Protein AF-A0A833WNZ6-F1 (afdb_monomer)

Organism: Phytophthora infestans (NCBI:txid4787)

Nearest PDB structures (foldseek):
  5zc3-assembly1_B  TM=7.694E-01  e=2.679E-01  Phytophthora capsici
  5zc3-assembly1_A  TM=7.653E-01  e=4.051E-01  Phytophthora capsici

Sequence (76 aa):
MMKLGHIQSTLASSNLDNLMNQIKLFNSKNSEIKVSLVGTLATKYGDEAVAMALAAAQKSAPSKSIADQFRELRNE

Radius of gyration: 12.28 Å; Cα contacts (8 Å, |Δi|>4): 56; chains: 1; bounding box: 29×21×29 Å

pLDDT: mean 90.71, std 7.6, range [48.91, 96.44]

Solvent-accessible surface area (backbone atoms only — not comparable to full-atom values): 4470 Å² total; per-residue (Å²): 130,86,80,78,71,56,68,71,65,38,66,35,66,75,47,38,53,52,50,52,52,51,42,51,56,48,35,72,74,28,88,90,62,73,74,52,72,61,58,57,48,23,77,73,62,35,61,68,54,44,54,54,49,36,55,52,49,29,76,67,36,94,41,70,69,56,21,49,52,32,51,50,57,74,71,110

Foldseek 3Di:
DPPDDDPLVCLPPVNVVVLVVVQVVVCVVDVPDHDDSQRVVCVPQNNVRLLVSLVVCLVVPPDPVSNVVSVVSNVD

Structure (mmCIF, N/CA/C/O backbone):
data_AF-A0A833WNZ6-F1
#
_entry.id   AF-A0A833WNZ6-F1
#
loop_
_atom_site.group_PDB
_atom_site.id
_atom_site.type_symbol
_atom_site.label_atom_id
_atom_site.label_alt_id
_atom_site.label_comp_id
_atom_site.label_asym_id
_atom_site.label_entity_id
_atom_site.label_seq_id
_atom_site.pdbx_PDB_ins_code
_atom_site.Cartn_x
_atom_site.Cartn_y
_atom_site.Cartn_z
_atom_site.occupancy
_atom_site.B_iso_or_equiv
_atom_site.auth_seq_id
_atom_site.auth_comp_id
_atom_site.auth_asym_id
_atom_site.auth_atom_id
_atom_site.pdbx_PDB_model_num
ATOM 1 N N . MET A 1 1 ? -14.934 13.908 -0.395 1.00 48.91 1 MET A N 1
ATOM 2 C CA . MET A 1 1 ? -14.334 12.636 -0.860 1.00 48.91 1 MET A CA 1
ATOM 3 C C . MET A 1 1 ? -13.472 12.915 -2.074 1.00 48.91 1 MET A C 1
ATOM 5 O O . MET A 1 1 ? -13.952 13.568 -2.996 1.00 48.91 1 MET A O 1
ATOM 9 N N . MET A 1 2 ? -12.218 12.457 -2.073 1.00 59.91 2 MET A N 1
ATOM 10 C CA . MET A 1 2 ? -11.378 12.481 -3.272 1.00 59.91 2 MET A CA 1
ATOM 11 C C . MET A 1 2 ? -12.054 11.623 -4.346 1.00 59.91 2 MET A C 1
ATOM 13 O O . MET A 1 2 ? -12.320 10.442 -4.125 1.00 59.91 2 MET A O 1
ATOM 17 N N . LYS A 1 3 ? -12.379 12.214 -5.499 1.00 69.31 3 LYS A N 1
ATOM 18 C CA . LYS A 1 3 ? -12.790 11.429 -6.663 1.00 69.31 3 LYS A CA 1
ATOM 19 C C . LYS A 1 3 ? -11.545 10.719 -7.170 1.00 69.31 3 LYS A C 1
ATOM 21 O O . LYS A 1 3 ? -10.730 11.311 -7.867 1.00 69.31 3 LYS A O 1
ATOM 26 N N . LEU A 1 4 ? -11.377 9.468 -6.758 1.00 76.81 4 LEU A N 1
ATOM 27 C CA . LEU A 1 4 ? -10.344 8.603 -7.308 1.00 76.81 4 LEU A CA 1
ATOM 28 C C . LEU A 1 4 ? -10.551 8.527 -8.837 1.00 76.81 4 LEU A C 1
ATOM 30 O O . LEU A 1 4 ? -11.683 8.362 -9.298 1.00 76.81 4 LEU A O 1
ATOM 34 N N . GLY A 1 5 ? -9.489 8.750 -9.606 1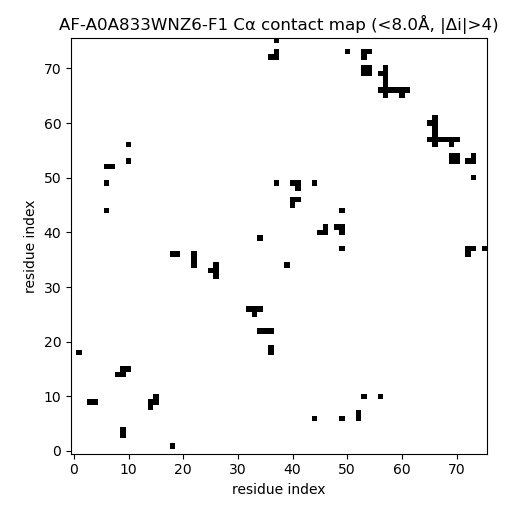.00 83.12 5 GLY A N 1
ATOM 35 C CA . GLY A 1 5 ? -9.535 8.846 -11.068 1.00 83.12 5 GLY A CA 1
ATOM 36 C C . GLY A 1 5 ? -9.248 7.505 -11.736 1.00 83.12 5 GLY A C 1
ATOM 37 O O . GLY A 1 5 ? -9.781 6.479 -11.326 1.00 83.12 5 GLY A O 1
ATOM 38 N N . HIS A 1 6 ? -8.382 7.509 -12.749 1.00 90.12 6 HIS A N 1
ATOM 39 C CA . HIS A 1 6 ? -7.758 6.284 -13.248 1.00 90.12 6 HIS A CA 1
ATOM 40 C C . HIS A 1 6 ? -6.749 5.745 -12.227 1.00 90.12 6 HIS A C 1
ATOM 42 O O . HIS A 1 6 ? -6.154 6.507 -11.452 1.00 90.12 6 HIS A O 1
ATOM 48 N N . ILE A 1 7 ? -6.532 4.430 -12.237 1.00 89.94 7 ILE A N 1
ATOM 49 C CA . ILE A 1 7 ? -5.644 3.773 -11.275 1.00 89.94 7 ILE A CA 1
ATOM 50 C C . ILE A 1 7 ? -4.200 4.280 -11.385 1.00 89.94 7 ILE A C 1
ATOM 52 O O . ILE A 1 7 ? -3.592 4.571 -10.362 1.00 89.94 7 ILE A O 1
ATOM 56 N N . GLN A 1 8 ? -3.681 4.525 -12.594 1.00 88.00 8 GLN A N 1
ATOM 57 C CA . GLN A 1 8 ? -2.328 5.065 -12.784 1.00 88.00 8 GLN A CA 1
ATOM 58 C C . GLN A 1 8 ? -2.173 6.458 -12.163 1.00 88.00 8 GLN A C 1
ATOM 60 O O . GLN A 1 8 ? -1.198 6.724 -11.468 1.00 88.00 8 GLN A O 1
ATOM 65 N N . SER A 1 9 ? -3.157 7.339 -12.365 1.00 87.56 9 SER A N 1
ATOM 66 C CA . SER A 1 9 ? -3.156 8.673 -11.755 1.00 87.56 9 SER A CA 1
ATOM 67 C C . SER A 1 9 ? -3.267 8.594 -10.235 1.00 87.56 9 SER A C 1
ATOM 69 O O . SER A 1 9 ? -2.671 9.406 -9.538 1.00 87.56 9 SER A O 1
ATOM 71 N N . THR A 1 10 ? -4.016 7.619 -9.719 1.00 89.44 10 THR A N 1
ATOM 72 C CA . THR A 1 10 ? -4.175 7.399 -8.275 1.00 89.44 10 THR A CA 1
ATOM 73 C C . THR A 1 10 ? -2.883 6.894 -7.634 1.00 89.44 10 THR A C 1
ATOM 75 O O . THR A 1 10 ? -2.551 7.325 -6.537 1.00 89.44 10 THR A O 1
ATOM 78 N N . LEU A 1 11 ? -2.143 6.025 -8.329 1.00 88.81 11 LEU A N 1
ATOM 79 C CA . LEU A 1 11 ? -0.859 5.484 -7.875 1.00 88.81 11 LEU A CA 1
ATOM 80 C C . LEU A 1 11 ? 0.327 6.438 -8.087 1.00 88.81 11 LEU A C 1
ATOM 82 O O . LEU A 1 11 ? 1.440 6.116 -7.675 1.00 88.81 11 LEU A O 1
ATOM 86 N N . ALA A 1 12 ? 0.122 7.608 -8.699 1.00 87.44 12 ALA A N 1
ATOM 87 C CA . ALA A 1 12 ? 1.130 8.663 -8.682 1.00 87.44 12 ALA A CA 1
ATOM 88 C C . ALA A 1 12 ? 1.428 9.060 -7.226 1.00 87.44 12 ALA A C 1
ATOM 90 O O . ALA A 1 12 ? 0.492 9.245 -6.446 1.00 87.44 12 ALA A O 1
ATOM 91 N N . SER A 1 13 ? 2.709 9.207 -6.868 1.00 78.75 13 SER A N 1
ATOM 92 C CA . SER A 1 13 ? 3.161 9.356 -5.472 1.00 78.75 13 SER A CA 1
ATOM 93 C C . SER A 1 13 ? 2.371 10.403 -4.682 1.00 78.75 13 SER A C 1
ATOM 95 O O . SER A 1 13 ? 1.850 10.100 -3.616 1.00 78.75 13 SER A O 1
ATOM 97 N N . SER A 1 14 ? 2.165 11.594 -5.247 1.00 84.25 14 SER A N 1
ATOM 98 C CA . SER A 1 14 ? 1.422 12.677 -4.589 1.00 84.25 14 SER A CA 1
ATOM 99 C C . SER A 1 14 ? -0.049 12.345 -4.299 1.00 84.25 14 SER A C 1
ATOM 101 O O . SER A 1 14 ? -0.587 12.755 -3.269 1.00 84.25 14 SER A O 1
ATOM 103 N N . ASN A 1 15 ? -0.715 11.594 -5.178 1.00 88.62 15 ASN A N 1
ATOM 104 C CA . ASN A 1 15 ? -2.101 11.169 -4.975 1.00 88.62 15 ASN A CA 1
ATOM 105 C C . ASN A 1 15 ? -2.193 9.995 -4.000 1.00 88.62 15 ASN A C 1
ATOM 107 O O . ASN A 1 15 ? -3.118 9.954 -3.184 1.00 88.62 15 ASN A O 1
ATOM 111 N N . LEU A 1 16 ? -1.226 9.080 -4.061 1.00 88.44 16 LEU A N 1
ATOM 112 C CA . LEU A 1 16 ? -1.116 7.951 -3.149 1.00 88.44 16 LEU A CA 1
ATOM 113 C C . LEU A 1 16 ? -0.886 8.428 -1.708 1.00 88.44 16 LEU A C 1
ATOM 115 O O . LEU A 1 16 ? -1.608 8.002 -0.808 1.00 88.44 16 LEU A O 1
ATOM 119 N N . ASP A 1 17 ? 0.028 9.380 -1.504 1.00 89.38 17 ASP A N 1
ATOM 120 C CA . ASP A 1 17 ? 0.315 9.988 -0.199 1.00 89.38 17 ASP A CA 1
ATOM 121 C C . ASP A 1 17 ? -0.918 10.691 0.381 1.00 89.38 17 ASP A C 1
ATOM 123 O O . ASP A 1 17 ? -1.255 10.541 1.560 1.00 89.38 17 ASP A O 1
ATOM 127 N N . ASN A 1 18 ? -1.646 11.434 -0.457 1.00 91.81 18 ASN A N 1
ATOM 128 C CA . ASN A 1 18 ? -2.885 12.085 -0.043 1.00 91.81 18 ASN A CA 1
ATOM 129 C C . ASN A 1 18 ? -3.956 11.061 0.374 1.00 91.81 18 ASN A C 1
ATOM 131 O O . ASN A 1 18 ? -4.626 11.245 1.393 1.00 91.81 18 ASN A O 1
ATOM 135 N N . LEU A 1 19 ? -4.102 9.966 -0.377 1.00 91.69 19 LEU A N 1
ATOM 136 C CA . LEU A 1 19 ? -5.039 8.896 -0.041 1.00 91.69 19 LEU A CA 1
ATOM 137 C C . LEU A 1 19 ? -4.644 8.191 1.265 1.00 91.69 19 LEU A C 1
ATOM 139 O O . LEU A 1 19 ? -5.501 7.995 2.126 1.00 91.69 19 LEU A O 1
ATOM 143 N N . MET A 1 20 ? -3.356 7.891 1.465 1.00 91.94 20 MET A N 1
ATOM 144 C CA . MET A 1 20 ? -2.848 7.337 2.725 1.00 91.94 20 MET A CA 1
ATOM 145 C C . MET A 1 20 ? -3.170 8.246 3.913 1.00 91.94 20 MET A C 1
ATOM 147 O O . MET A 1 20 ? -3.626 7.769 4.952 1.00 91.94 20 MET A O 1
ATOM 151 N N . ASN A 1 21 ? -2.980 9.558 3.772 1.00 93.75 21 ASN A N 1
ATOM 152 C CA . ASN A 1 21 ? -3.290 10.515 4.833 1.00 93.75 21 ASN A CA 1
ATOM 153 C C . ASN A 1 21 ? -4.793 10.574 5.140 1.00 93.75 21 ASN A C 1
ATOM 155 O O . ASN A 1 21 ? -5.176 10.641 6.309 1.00 93.75 21 ASN A O 1
ATOM 159 N N . GLN A 1 22 ? -5.653 10.487 4.122 1.00 92.50 22 GLN A N 1
ATOM 160 C CA . GLN A 1 22 ? -7.103 10.411 4.328 1.00 92.50 22 GLN A CA 1
ATOM 161 C C . GLN A 1 22 ? -7.519 9.122 5.036 1.00 92.50 22 GLN A C 1
ATOM 163 O O . GLN A 1 22 ? -8.340 9.181 5.948 1.00 92.50 22 GLN A O 1
ATOM 168 N N . ILE A 1 23 ? -6.928 7.981 4.678 1.00 93.94 23 ILE A N 1
ATOM 169 C CA . ILE A 1 23 ? -7.182 6.698 5.347 1.00 93.94 23 ILE A CA 1
ATOM 170 C C . ILE A 1 23 ? -6.722 6.746 6.804 1.00 93.94 23 ILE A C 1
ATOM 172 O O . ILE A 1 23 ? -7.474 6.353 7.693 1.00 93.94 23 ILE A O 1
ATOM 176 N N . LYS A 1 24 ? -5.536 7.302 7.082 1.00 94.19 24 LYS A N 1
ATOM 177 C CA . LYS A 1 24 ? -5.053 7.513 8.457 1.00 94.19 24 LYS A CA 1
ATOM 17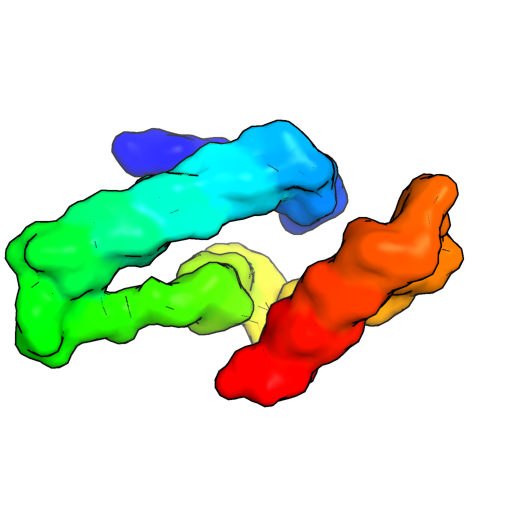8 C C . LYS A 1 24 ? -6.020 8.375 9.268 1.00 94.19 24 LYS A C 1
ATOM 180 O O . LYS A 1 24 ? -6.343 8.019 10.397 1.00 94.19 24 LYS A O 1
ATOM 185 N N . LEU A 1 25 ? -6.509 9.475 8.691 1.00 94.88 25 LEU A N 1
ATOM 186 C CA . LEU A 1 25 ? -7.477 10.360 9.343 1.00 94.88 25 LEU A CA 1
ATOM 187 C C . LEU A 1 25 ? -8.843 9.692 9.548 1.00 94.88 25 LEU A C 1
ATOM 189 O O . LEU A 1 25 ? -9.499 9.928 10.559 1.00 94.88 25 LEU A O 1
ATOM 193 N N . PHE A 1 26 ? -9.294 8.879 8.595 1.00 93.75 26 PHE A N 1
ATOM 194 C CA . PHE A 1 26 ? -10.531 8.120 8.727 1.00 93.75 26 PHE A CA 1
ATOM 195 C C . PHE A 1 26 ? -10.406 7.082 9.848 1.00 93.75 26 PHE A C 1
ATOM 197 O O . PHE A 1 26 ? -11.228 7.072 10.760 1.00 93.75 26 PHE A O 1
ATOM 204 N N . ASN A 1 27 ? -9.342 6.279 9.839 1.00 94.88 27 ASN A N 1
ATOM 205 C CA . ASN A 1 27 ? -9.096 5.238 10.837 1.00 94.88 27 ASN A CA 1
ATOM 206 C C . ASN A 1 27 ? -8.823 5.808 12.238 1.00 94.88 27 ASN A C 1
ATOM 208 O O . ASN A 1 27 ? -9.114 5.145 13.228 1.00 94.88 27 ASN A O 1
ATOM 212 N N . SER A 1 28 ? -8.267 7.020 12.359 1.00 95.44 28 SER A N 1
ATOM 213 C CA . SER A 1 28 ? -8.078 7.660 13.670 1.00 95.44 28 SER A CA 1
ATOM 214 C C . SER A 1 28 ? -9.390 8.153 14.279 1.00 95.44 28 SER A C 1
ATOM 216 O O . SER A 1 28 ? -9.515 8.204 15.499 1.00 95.44 28 SER A O 1
ATOM 218 N N . LYS A 1 29 ? -10.371 8.496 13.438 1.00 95.31 29 LYS A N 1
ATOM 219 C CA . LYS A 1 29 ? -11.714 8.918 13.858 1.00 95.31 29 LYS A CA 1
ATOM 220 C C . LYS A 1 29 ? -12.682 7.752 14.058 1.00 95.31 29 LYS A C 1
ATOM 222 O O . LYS A 1 29 ? -13.700 7.940 14.711 1.00 95.31 29 LYS A O 1
ATOM 227 N N . ASN A 1 30 ? 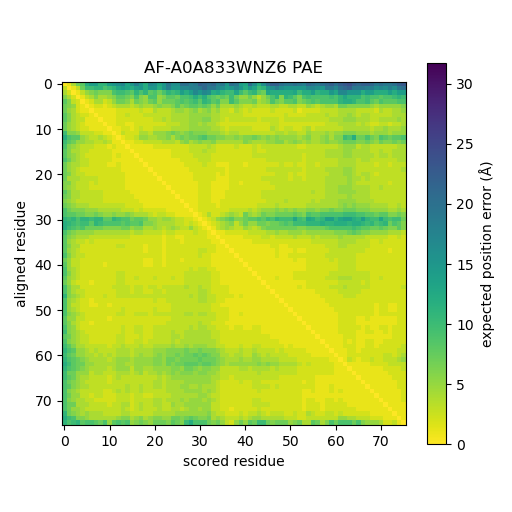-12.377 6.579 13.503 1.00 91.00 30 ASN A N 1
ATOM 228 C CA . ASN A 1 30 ? -13.230 5.395 13.548 1.00 91.00 30 ASN A CA 1
ATOM 229 C C . ASN A 1 30 ? -12.446 4.216 14.134 1.00 91.00 30 ASN A C 1
ATOM 231 O O . ASN A 1 30 ? -11.658 3.568 13.447 1.00 91.00 30 ASN A O 1
ATOM 235 N N . SER A 1 31 ? -12.655 3.932 15.420 1.00 86.19 31 SER A N 1
ATOM 236 C CA . SER A 1 31 ? -11.980 2.824 16.108 1.00 86.19 31 SER A CA 1
ATOM 237 C C . SER A 1 31 ? -12.566 1.452 15.771 1.00 86.19 31 SER A C 1
ATOM 239 O O . SER A 1 31 ? -11.833 0.468 15.814 1.00 86.19 31 SER A O 1
ATOM 241 N N . GLU A 1 32 ? -13.857 1.387 15.436 1.00 91.00 32 GLU A N 1
ATOM 242 C CA . GLU A 1 32 ? -14.582 0.135 15.165 1.00 91.00 32 GLU A CA 1
ATOM 243 C C . GLU A 1 32 ? -14.396 -0.365 13.729 1.00 91.00 32 GLU A C 1
ATOM 245 O O . GLU A 1 32 ? -14.284 -1.566 13.500 1.00 91.00 32 GLU A O 1
ATOM 250 N N . ILE A 1 33 ? -14.333 0.553 12.759 1.00 88.38 33 ILE A N 1
ATOM 251 C CA . ILE A 1 33 ? -14.201 0.226 11.337 1.00 88.38 33 ILE A CA 1
ATOM 252 C C . ILE A 1 33 ? -12.960 0.918 10.791 1.00 88.38 33 ILE A C 1
ATOM 254 O O . ILE A 1 33 ? -12.909 2.144 10.692 1.00 88.38 33 ILE A O 1
ATOM 258 N N . LYS A 1 34 ? -11.974 0.110 10.400 1.00 91.94 34 LYS A N 1
ATOM 259 C CA . LYS A 1 34 ? -10.755 0.571 9.736 1.00 91.94 34 LYS A CA 1
ATOM 260 C C . LYS A 1 34 ? -10.726 0.089 8.296 1.00 91.94 34 LYS A C 1
ATOM 262 O O . LYS A 1 34 ? -11.154 -1.023 8.001 1.00 91.94 34 LYS A O 1
ATOM 267 N N . VAL A 1 35 ? -10.183 0.921 7.417 1.00 94.19 35 VAL A N 1
ATOM 268 C CA . VAL A 1 35 ? -9.959 0.591 6.007 1.00 94.19 35 VAL A CA 1
ATOM 269 C C . VAL A 1 35 ? -8.465 0.567 5.698 1.00 94.19 35 VAL A C 1
ATOM 271 O O . VAL A 1 35 ? -7.693 1.344 6.264 1.00 94.19 35 VAL A O 1
ATOM 274 N N . SER A 1 36 ? -8.064 -0.327 4.801 1.00 94.62 36 SER A N 1
ATOM 275 C CA . SER A 1 36 ? -6.716 -0.401 4.235 1.00 94.62 36 SER A CA 1
ATOM 276 C C . SER A 1 36 ? -6.607 0.411 2.950 1.00 94.62 36 SER A C 1
ATOM 278 O O . SER A 1 36 ? -7.617 0.741 2.311 1.00 94.62 36 SER A O 1
ATOM 280 N N . LEU A 1 37 ? -5.375 0.715 2.537 1.00 93.81 37 LEU A N 1
ATOM 281 C CA . LEU A 1 37 ? -5.139 1.359 1.247 1.00 93.81 37 LEU A CA 1
ATOM 282 C C . LEU A 1 37 ? -5.502 0.415 0.104 1.00 93.81 37 LEU A C 1
ATOM 284 O O . LEU A 1 37 ? -6.277 0.803 -0.773 1.00 93.81 37 LEU A O 1
ATOM 288 N N . VAL A 1 38 ? -5.019 -0.829 0.151 1.00 95.25 38 VAL A N 1
ATOM 289 C CA . VAL A 1 38 ? -5.344 -1.843 -0.859 1.00 95.25 38 VAL A CA 1
ATOM 290 C C . VAL A 1 38 ? -6.841 -2.116 -0.908 1.00 95.25 38 VAL A C 1
ATOM 292 O O . VAL A 1 38 ? -7.412 -2.064 -1.992 1.00 95.25 38 VAL A O 1
ATOM 295 N N . GLY A 1 39 ? -7.508 -2.296 0.236 1.00 95.25 39 GLY A N 1
ATOM 296 C CA . GLY A 1 39 ? -8.954 -2.546 0.275 1.00 95.25 39 GLY A CA 1
ATOM 297 C C . GLY A 1 39 ? -9.773 -1.387 -0.300 1.00 95.25 39 GLY A C 1
ATOM 298 O O . GLY A 1 39 ? -10.738 -1.597 -1.039 1.00 95.25 39 GLY A O 1
ATOM 299 N N . THR A 1 40 ? -9.349 -0.145 -0.044 1.00 94.62 40 THR A N 1
ATOM 300 C CA . THR A 1 40 ? -9.977 1.051 -0.629 1.00 94.62 40 THR A CA 1
ATOM 301 C C . THR A 1 40 ? -9.817 1.082 -2.152 1.00 94.62 40 THR A C 1
ATOM 303 O O . THR A 1 40 ? -10.768 1.392 -2.873 1.00 94.62 40 THR A O 1
ATOM 306 N N . LEU A 1 41 ? -8.626 0.752 -2.661 1.00 94.69 41 LEU A N 1
ATOM 307 C CA . LEU A 1 41 ? -8.359 0.694 -4.099 1.00 94.69 41 LEU A CA 1
ATOM 308 C C . LEU A 1 41 ? -9.114 -0.467 -4.763 1.00 94.69 41 LEU A C 1
ATOM 310 O O . LEU A 1 41 ? -9.719 -0.264 -5.815 1.00 94.69 41 LEU A O 1
ATOM 314 N N . ALA A 1 42 ? -9.137 -1.64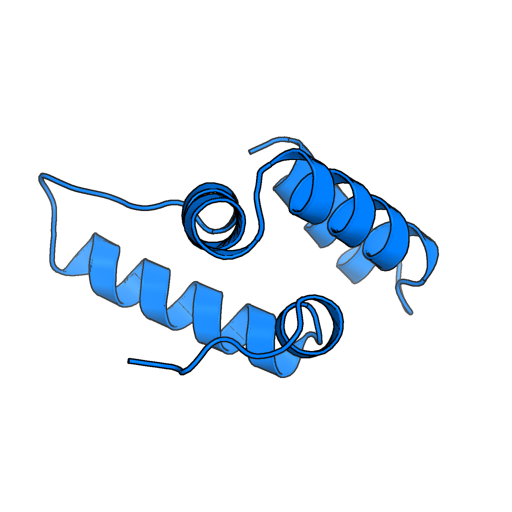4 -4.138 1.00 96.06 42 ALA A N 1
ATOM 315 C CA . ALA A 1 42 ? -9.813 -2.840 -4.633 1.00 96.06 42 ALA A CA 1
ATOM 316 C C . ALA A 1 42 ? -11.328 -2.640 -4.729 1.00 96.06 42 ALA A C 1
ATOM 318 O O . ALA A 1 42 ? -11.929 -2.981 -5.743 1.00 96.06 42 ALA A O 1
ATOM 319 N N . THR A 1 43 ? -11.933 -1.962 -3.749 1.00 94.81 43 THR A N 1
ATOM 320 C CA . THR A 1 43 ? -13.362 -1.598 -3.783 1.00 94.81 43 THR A CA 1
ATOM 321 C C . THR A 1 43 ? -13.723 -0.788 -5.032 1.00 94.81 43 THR A C 1
ATOM 323 O O . THR A 1 43 ? -14.838 -0.878 -5.540 1.00 94.81 43 THR A O 1
ATOM 326 N N . LYS A 1 44 ? -12.789 0.022 -5.543 1.00 93.69 44 LYS A N 1
ATOM 327 C CA . LYS A 1 44 ? -13.025 0.877 -6.707 1.00 93.69 44 LYS A CA 1
ATOM 328 C C . LYS A 1 44 ? -12.616 0.236 -8.032 1.00 93.69 44 LYS A C 1
ATOM 330 O O . LYS A 1 44 ? -13.291 0.456 -9.036 1.00 93.69 44 LYS A O 1
ATOM 335 N N . TYR A 1 45 ? -11.476 -0.444 -8.059 1.00 94.56 45 TYR A N 1
ATOM 336 C CA . TYR A 1 45 ? -10.830 -0.892 -9.293 1.00 94.56 45 TYR A CA 1
ATOM 337 C C . TYR A 1 45 ? -10.871 -2.413 -9.487 1.00 94.56 45 TYR A C 1
ATOM 339 O O . TYR A 1 45 ? -10.618 -2.873 -10.595 1.00 94.56 45 TYR A O 1
ATOM 347 N N . GLY A 1 46 ? -11.207 -3.175 -8.445 1.00 96.19 46 GLY A N 1
ATOM 348 C CA . GLY A 1 46 ? -11.102 -4.632 -8.396 1.00 96.19 46 GLY A CA 1
ATOM 349 C C . GLY A 1 46 ? -9.713 -5.109 -7.962 1.00 96.19 46 GLY A C 1
ATOM 350 O O . GLY A 1 46 ? -8.703 -4.465 -8.254 1.00 96.19 46 GLY A O 1
ATOM 351 N N . ASP A 1 47 ? -9.661 -6.252 -7.276 1.00 95.81 47 ASP A N 1
ATOM 352 C CA . ASP A 1 47 ? -8.422 -6.818 -6.721 1.00 95.81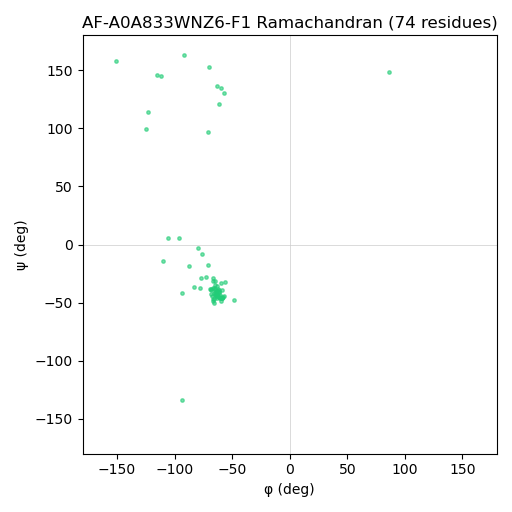 47 ASP A 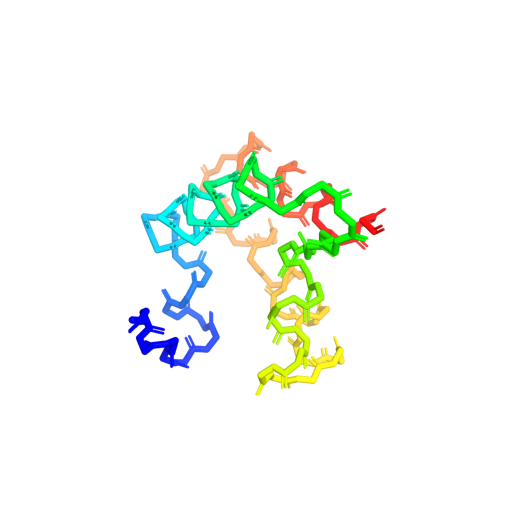CA 1
ATOM 353 C C . ASP A 1 47 ? -7.359 -7.081 -7.796 1.00 95.81 47 ASP A C 1
ATOM 355 O O . ASP A 1 47 ? -6.203 -6.682 -7.651 1.00 95.81 47 ASP A O 1
ATOM 359 N N . GLU A 1 48 ? -7.758 -7.693 -8.916 1.00 95.75 48 GLU A N 1
ATOM 360 C CA . GLU A 1 48 ? -6.846 -8.038 -10.013 1.00 95.75 48 GLU A CA 1
ATOM 361 C C . GLU A 1 48 ? -6.196 -6.787 -1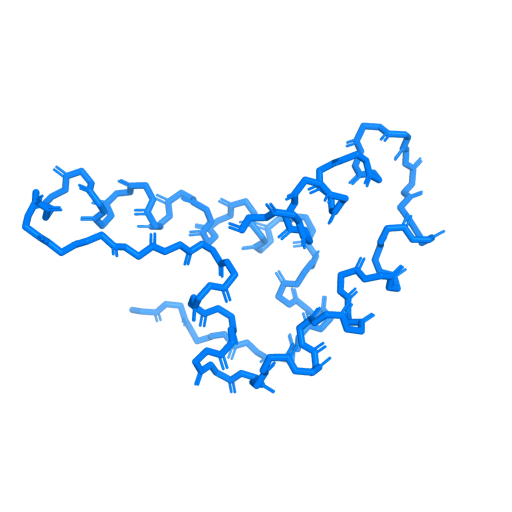0.623 1.00 95.75 48 GLU A C 1
ATOM 363 O O . GLU A 1 48 ? -4.977 -6.727 -10.810 1.00 95.75 48 GLU A O 1
ATOM 368 N N . ALA A 1 49 ? -6.995 -5.744 -10.873 1.00 95.81 49 ALA A N 1
ATOM 369 C CA . ALA A 1 49 ? -6.502 -4.489 -11.429 1.00 95.81 49 ALA A CA 1
ATOM 370 C C . ALA A 1 49 ? -5.515 -3.798 -10.480 1.00 95.81 49 ALA A C 1
ATOM 372 O O . ALA A 1 49 ? -4.496 -3.265 -10.928 1.00 95.81 49 ALA A O 1
ATOM 373 N N . VAL A 1 50 ? -5.784 -3.829 -9.172 1.00 96.44 50 VAL A N 1
ATOM 374 C CA . VAL A 1 50 ? -4.889 -3.268 -8.153 1.00 96.44 50 VAL A CA 1
ATOM 375 C C . VAL A 1 50 ? -3.580 -4.046 -8.082 1.00 96.44 50 VAL A C 1
ATOM 377 O O . VAL A 1 50 ? -2.514 -3.429 -8.128 1.00 96.44 50 VAL A O 1
ATOM 380 N N . ALA A 1 51 ? -3.629 -5.378 -8.053 1.00 95.81 51 ALA A N 1
ATOM 381 C CA . ALA A 1 51 ? -2.433 -6.215 -8.020 1.00 95.81 51 ALA A CA 1
ATOM 382 C C . ALA A 1 51 ? -1.528 -5.971 -9.240 1.00 95.81 51 ALA A C 1
ATOM 384 O O . ALA A 1 51 ? -0.316 -5.769 -9.093 1.00 95.81 51 ALA A O 1
ATOM 385 N N . MET A 1 52 ? -2.113 -5.916 -10.442 1.00 95.94 52 MET A N 1
ATOM 386 C CA . MET A 1 52 ? -1.381 -5.613 -11.675 1.00 95.94 52 MET A CA 1
ATOM 387 C C . MET A 1 52 ? -0.774 -4.209 -11.655 1.00 95.94 52 MET A C 1
ATOM 389 O O . MET A 1 52 ? 0.391 -4.032 -12.019 1.00 95.94 52 MET A O 1
ATOM 393 N N . ALA A 1 53 ? -1.532 -3.208 -11.204 1.00 95.50 53 ALA A N 1
ATOM 394 C CA . ALA A 1 53 ? -1.070 -1.828 -11.178 1.00 95.50 53 ALA A CA 1
ATOM 395 C C . ALA A 1 53 ? 0.054 -1.608 -10.152 1.00 95.50 53 ALA A C 1
ATOM 397 O O . ALA A 1 53 ? 1.033 -0.936 -10.470 1.00 95.50 53 ALA A O 1
ATOM 398 N N . LEU A 1 54 ? -0.021 -2.228 -8.969 1.00 95.69 54 LEU A N 1
ATOM 399 C CA . LEU A 1 54 ? 1.059 -2.197 -7.975 1.00 95.69 54 LEU A CA 1
ATOM 400 C C . LEU A 1 54 ? 2.323 -2.896 -8.492 1.00 95.69 54 LEU A C 1
ATOM 402 O O . LEU A 1 54 ? 3.430 -2.389 -8.310 1.00 95.69 54 LEU A O 1
ATOM 406 N N . ALA A 1 55 ? 2.184 -4.030 -9.187 1.00 95.44 55 ALA A N 1
ATOM 407 C CA . ALA A 1 55 ? 3.318 -4.714 -9.807 1.00 95.44 55 ALA A CA 1
ATOM 408 C C . ALA A 1 55 ? 3.978 -3.871 -10.913 1.00 95.44 55 ALA A C 1
ATOM 410 O O . ALA A 1 55 ? 5.207 -3.830 -11.002 1.00 95.44 55 ALA A O 1
ATOM 411 N N . ALA A 1 56 ? 3.183 -3.182 -11.735 1.00 95.00 56 ALA A N 1
ATOM 412 C CA . ALA A 1 56 ? 3.691 -2.267 -12.753 1.00 95.00 56 ALA A CA 1
ATOM 413 C C . ALA A 1 56 ? 4.390 -1.051 -12.121 1.00 95.00 56 ALA A C 1
ATOM 415 O O . ALA A 1 56 ? 5.522 -0.738 -12.487 1.00 95.00 56 ALA A O 1
ATOM 416 N N . ALA A 1 57 ? 3.769 -0.421 -11.120 1.00 93.06 57 ALA A N 1
ATOM 417 C CA . ALA A 1 57 ? 4.330 0.726 -10.411 1.00 93.06 57 ALA A CA 1
ATOM 418 C C . ALA A 1 57 ? 5.648 0.383 -9.700 1.00 93.06 57 ALA A C 1
ATOM 420 O O . ALA A 1 57 ? 6.606 1.146 -9.794 1.00 93.06 57 ALA A O 1
ATOM 421 N N . GLN A 1 58 ? 5.745 -0.797 -9.073 1.00 93.81 58 GLN A N 1
ATOM 422 C CA . GLN A 1 58 ? 6.997 -1.282 -8.488 1.00 93.81 58 GLN A CA 1
ATOM 423 C C . GLN A 1 58 ? 8.113 -1.387 -9.538 1.00 93.81 58 GLN A C 1
ATOM 425 O O . GLN A 1 58 ? 9.240 -0.971 -9.276 1.00 93.81 58 GLN A O 1
ATOM 430 N N . LYS A 1 59 ? 7.821 -1.955 -10.717 1.00 94.38 59 LYS A N 1
ATOM 431 C CA . LYS A 1 59 ? 8.807 -2.130 -11.799 1.00 94.38 59 LYS A CA 1
ATOM 432 C C . LYS A 1 59 ? 9.270 -0.799 -12.395 1.00 94.38 59 LYS A C 1
ATOM 434 O O . LYS A 1 59 ? 10.410 -0.705 -12.834 1.00 94.38 59 LYS A O 1
ATOM 439 N N . SER A 1 60 ? 8.397 0.205 -12.414 1.00 92.19 60 SER A N 1
ATOM 440 C CA . SER A 1 60 ? 8.669 1.538 -12.966 1.00 92.19 60 SER A CA 1
ATOM 441 C C . SER A 1 60 ? 9.094 2.571 -11.917 1.00 92.19 60 SER A C 1
ATOM 443 O O . SER A 1 60 ? 9.222 3.751 -12.242 1.00 92.19 60 SER A O 1
ATOM 445 N N . ALA A 1 61 ? 9.291 2.164 -10.661 1.00 90.94 61 ALA A N 1
ATOM 446 C CA . ALA A 1 61 ? 9.604 3.079 -9.574 1.00 90.94 61 ALA A CA 1
ATOM 447 C C . ALA A 1 61 ? 10.955 3.793 -9.801 1.00 90.94 61 ALA A C 1
ATOM 449 O O . ALA A 1 61 ? 11.947 3.141 -10.131 1.00 90.94 61 ALA A O 1
ATOM 450 N N . PRO A 1 62 ? 11.042 5.117 -9.560 1.00 90.38 62 PRO A N 1
ATOM 451 C CA . PRO A 1 62 ? 12.260 5.889 -9.817 1.00 90.38 62 PRO A CA 1
ATOM 452 C C . PRO A 1 62 ? 13.352 5.668 -8.759 1.00 90.38 62 PRO A C 1
ATOM 454 O O . PRO A 1 62 ? 14.471 6.152 -8.907 1.00 90.38 62 PRO A O 1
ATOM 457 N N . SER A 1 63 ? 13.042 4.965 -7.667 1.00 93.12 63 SER A N 1
ATOM 458 C CA . SER A 1 63 ? 13.999 4.628 -6.617 1.00 93.12 63 SER A CA 1
ATOM 459 C C . SER A 1 63 ? 13.624 3.319 -5.932 1.00 93.12 63 SER A C 1
ATOM 461 O O . SER A 1 63 ? 12.459 2.911 -5.914 1.00 93.12 63 SER A O 1
ATOM 463 N N . LYS A 1 64 ? 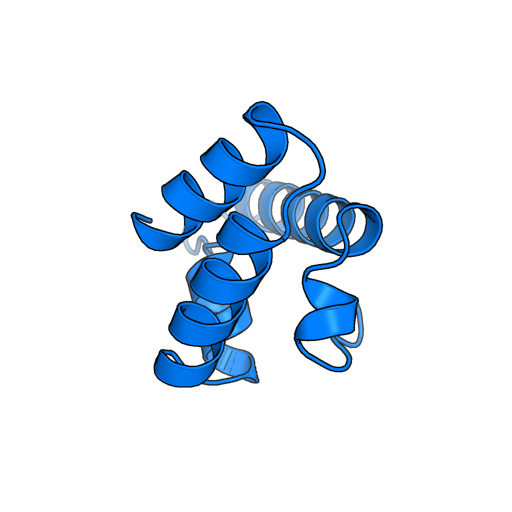14.617 2.683 -5.303 1.00 93.56 64 LYS A N 1
ATOM 464 C CA . LYS A 1 64 ? 14.406 1.462 -4.520 1.00 93.56 64 LYS A CA 1
ATOM 465 C C . LYS A 1 64 ? 13.407 1.665 -3.376 1.00 93.56 64 LYS A C 1
ATOM 467 O O . LYS A 1 64 ? 12.580 0.793 -3.152 1.00 93.56 64 LYS A O 1
ATOM 472 N N . SER A 1 65 ? 13.449 2.818 -2.707 1.00 92.44 65 SER A N 1
ATOM 473 C CA . SER A 1 65 ? 12.515 3.141 -1.619 1.00 92.44 65 SER A CA 1
ATOM 474 C C . SER A 1 65 ? 11.060 3.133 -2.099 1.00 92.44 65 SER A C 1
ATOM 476 O O . SER A 1 65 ? 10.207 2.501 -1.485 1.00 92.44 65 SER A O 1
ATOM 478 N N . ILE A 1 66 ? 10.784 3.745 -3.256 1.00 89.69 66 ILE A N 1
ATOM 479 C CA . ILE A 1 66 ? 9.434 3.754 -3.836 1.00 89.69 66 ILE A CA 1
ATOM 480 C C . ILE A 1 66 ? 9.029 2.348 -4.308 1.00 89.69 66 ILE A C 1
ATOM 482 O O . ILE A 1 66 ? 7.888 1.932 -4.116 1.00 89.69 66 ILE A O 1
ATOM 486 N N . ALA A 1 67 ? 9.959 1.578 -4.878 1.00 93.12 67 ALA A N 1
ATOM 487 C CA . ALA A 1 67 ? 9.696 0.189 -5.252 1.00 93.12 67 ALA A CA 1
ATOM 488 C C . ALA A 1 67 ? 9.335 -0.679 -4.031 1.00 93.12 67 ALA A C 1
ATOM 490 O O . ALA A 1 67 ? 8.428 -1.510 -4.107 1.00 93.12 67 ALA A O 1
ATOM 491 N N . ASP A 1 68 ? 10.031 -0.488 -2.909 1.00 94.62 68 ASP A N 1
ATOM 492 C CA . ASP A 1 68 ? 9.778 -1.222 -1.672 1.00 94.62 68 ASP A CA 1
ATOM 493 C C . ASP A 1 68 ? 8.400 -0.869 -1.088 1.00 94.62 68 ASP A C 1
ATOM 495 O O . ASP A 1 68 ? 7.687 -1.784 -0.689 1.00 94.62 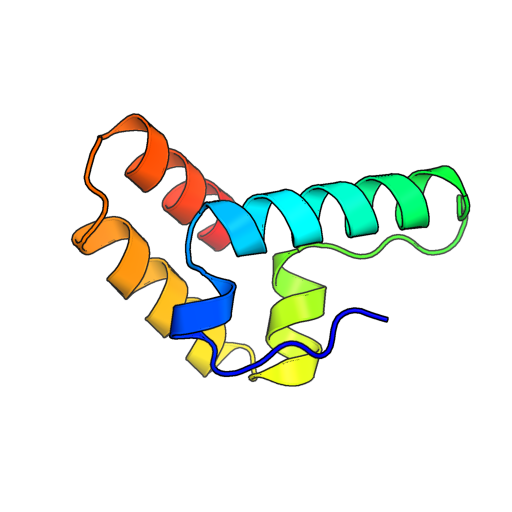68 ASP A O 1
ATOM 499 N N . GLN A 1 69 ? 7.959 0.393 -1.167 1.00 91.44 69 GLN A N 1
ATOM 500 C CA . GLN A 1 69 ? 6.595 0.789 -0.778 1.00 91.44 69 GLN A CA 1
ATOM 501 C C . GLN A 1 69 ? 5.521 0.056 -1.593 1.00 91.44 69 GLN A C 1
ATOM 503 O O . GLN A 1 69 ? 4.592 -0.516 -1.030 1.00 91.44 69 GLN A O 1
ATOM 508 N N . PHE A 1 70 ? 5.644 0.007 -2.924 1.00 93.12 70 PHE A N 1
ATOM 509 C CA . PHE A 1 70 ? 4.684 -0.736 -3.753 1.00 93.12 70 PHE A CA 1
ATOM 510 C C . PHE A 1 70 ? 4.720 -2.247 -3.493 1.00 93.12 70 PHE A C 1
ATOM 512 O O . PHE A 1 70 ? 3.696 -2.921 -3.608 1.00 93.12 70 PHE A O 1
ATOM 519 N N . ARG A 1 71 ? 5.888 -2.791 -3.133 1.00 93.38 71 ARG A N 1
ATOM 520 C CA . ARG A 1 71 ? 6.023 -4.193 -2.725 1.00 93.38 71 ARG A CA 1
ATOM 521 C C . ARG A 1 71 ? 5.318 -4.459 -1.398 1.00 93.38 71 ARG A C 1
ATOM 523 O O . ARG A 1 71 ? 4.648 -5.477 -1.296 1.00 93.38 71 ARG A O 1
ATOM 530 N N . GLU A 1 72 ? 5.480 -3.579 -0.414 1.00 93.25 72 GLU A N 1
ATOM 531 C CA . GLU A 1 72 ? 4.794 -3.666 0.879 1.00 93.25 72 GLU A CA 1
ATOM 532 C C . GLU A 1 72 ? 3.282 -3.606 0.696 1.00 93.25 72 GLU A C 1
ATOM 534 O O . GLU A 1 72 ? 2.590 -4.477 1.204 1.00 93.25 72 GLU A O 1
ATOM 539 N N . LEU A 1 73 ? 2.787 -2.674 -0.124 1.00 92.31 73 LEU A N 1
ATOM 540 C CA . LEU A 1 73 ? 1.362 -2.587 -0.447 1.00 92.31 73 LEU A CA 1
ATOM 541 C C . LEU A 1 73 ? 0.825 -3.857 -1.108 1.00 92.31 73 LEU A C 1
ATOM 543 O O . LEU A 1 73 ? -0.311 -4.223 -0.873 1.00 92.31 73 LEU A O 1
ATOM 547 N N . ARG A 1 74 ? 1.610 -4.575 -1.916 1.00 89.81 74 ARG A N 1
ATOM 548 C CA . ARG A 1 74 ? 1.148 -5.855 -2.483 1.00 89.81 74 ARG A CA 1
ATOM 549 C C . ARG A 1 74 ? 1.043 -6.979 -1.436 1.00 89.81 74 ARG A C 1
ATOM 551 O O . ARG A 1 74 ? 0.411 -7.991 -1.717 1.00 89.81 74 ARG A O 1
ATOM 558 N N . ASN A 1 75 ? 1.684 -6.822 -0.281 1.00 89.44 75 ASN A N 1
ATOM 559 C CA . ASN A 1 75 ? 1.715 -7.814 0.794 1.00 89.44 75 ASN A CA 1
ATOM 560 C C . ASN A 1 75 ? 0.830 -7.426 1.998 1.00 89.44 75 ASN A C 1
ATOM 562 O O . ASN A 1 75 ? 0.921 -8.097 3.026 1.00 89.44 75 ASN A O 1
ATOM 566 N N . GLU A 1 76 ? 0.062 -6.333 1.897 1.00 83.81 76 GLU A N 1
ATOM 567 C CA . GLU A 1 76 ? -0.970 -5.944 2.875 1.00 83.81 76 GLU A CA 1
ATOM 568 C C . GLU A 1 76 ? -2.115 -6.967 2.894 1.00 83.81 76 GLU A C 1
ATOM 570 O O . GLU A 1 76 ? -2.555 -7.315 4.013 1.00 83.81 76 GLU A O 1
#

Mean predicted aligned error: 3.64 Å

Secondary structure (DSSP, 8-state):
------HHHHTSHHHHHHHHHHHHHHHHH-SS----HHHHHHHHH-HHHHHHHHHHHHHT-SSHHHHHHHHHHHT-